Protein AF-A0A948G2D6-F1 (afdb_monomer)

Mean predicted aligned error: 8.87 Å

Sequence (88 aa):
GPSDLRSGTGVVADYFLNPIPYIAEQPDSTYIMAADAVQGFAPKAESYETLRAKSDDPYLFFRNMYLQGLLRDQQYQTDESPTKSAEQ

pLDDT: mean 83.19, std 16.76, range [39.16, 97.12]

Structure (mmCIF, N/CA/C/O backbone):
data_AF-A0A948G2D6-F1
#
_entry.id   AF-A0A948G2D6-F1
#
loop_
_atom_site.group_PDB
_atom_site.id
_atom_site.type_symbol
_atom_site.label_atom_id
_atom_site.label_alt_id
_atom_site.label_comp_id
_atom_site.label_asym_id
_atom_site.label_entity_id
_atom_site.label_seq_id
_atom_site.pdbx_PDB_ins_code
_atom_site.Cartn_x
_atom_site.Cartn_y
_atom_site.Cartn_z
_atom_site.occupancy
_atom_site.B_iso_or_equiv
_atom_site.auth_seq_id
_atom_site.auth_comp_id
_atom_site.auth_asym_id
_atom_site.auth_atom_id
_atom_site.pdbx_PDB_model_num
ATOM 1 N N . GLY A 1 1 ? -8.095 -1.742 -1.720 1.00 52.50 1 GLY A N 1
ATOM 2 C CA . GLY A 1 1 ? -7.810 -0.922 -0.527 1.00 52.50 1 GLY A CA 1
ATOM 3 C C . GLY A 1 1 ? -8.809 0.214 -0.450 1.00 52.50 1 GLY A C 1
ATOM 4 O O . GLY A 1 1 ? -9.657 0.296 -1.332 1.00 52.50 1 GLY A O 1
ATOM 5 N N . PRO A 1 2 ? -8.753 1.056 0.585 1.00 51.75 2 PRO A N 1
ATOM 6 C CA . PRO A 1 2 ? -9.594 2.240 0.676 1.00 51.75 2 PRO A CA 1
ATOM 7 C C . PRO A 1 2 ? -9.200 3.232 -0.426 1.00 51.75 2 PRO A C 1
ATOM 9 O O . PRO A 1 2 ? -8.182 3.914 -0.350 1.00 51.75 2 PRO A O 1
ATOM 12 N N . SER A 1 3 ? -9.982 3.243 -1.496 1.00 48.97 3 SER A N 1
ATOM 13 C CA . SER A 1 3 ? -9.833 4.163 -2.617 1.00 48.97 3 SER A CA 1
ATOM 14 C C . SER A 1 3 ? -10.732 5.368 -2.370 1.00 48.97 3 SER A C 1
ATOM 16 O O . SER A 1 3 ? -11.802 5.467 -2.959 1.00 48.97 3 SER A O 1
ATOM 18 N N . ASP A 1 4 ? -10.337 6.258 -1.462 1.00 58.50 4 ASP A N 1
ATOM 19 C CA . ASP A 1 4 ? -10.904 7.608 -1.475 1.00 58.50 4 ASP A CA 1
ATOM 20 C C . ASP A 1 4 ? -10.262 8.394 -2.628 1.00 58.50 4 ASP A C 1
ATOM 22 O O . ASP A 1 4 ? -9.102 8.139 -2.969 1.00 58.50 4 ASP A O 1
ATOM 26 N N . LEU A 1 5 ? -10.987 9.333 -3.241 1.00 51.88 5 LEU A N 1
ATOM 27 C CA . LEU A 1 5 ? -10.539 10.076 -4.425 1.00 51.88 5 LEU A CA 1
ATOM 28 C C . LEU A 1 5 ? -9.147 10.680 -4.218 1.00 51.88 5 LEU A C 1
ATOM 30 O O . LEU A 1 5 ? -8.309 10.579 -5.103 1.00 51.88 5 LEU A O 1
ATOM 34 N N . ARG A 1 6 ? -8.867 11.220 -3.027 1.00 58.62 6 ARG A N 1
ATOM 35 C CA . ARG A 1 6 ? -7.574 11.835 -2.691 1.00 58.62 6 ARG A CA 1
ATOM 36 C C . ARG A 1 6 ? -6.427 10.823 -2.593 1.00 58.62 6 ARG A C 1
ATOM 38 O O . ARG A 1 6 ? -5.337 11.075 -3.103 1.00 58.62 6 ARG A O 1
ATOM 45 N N . SER A 1 7 ? -6.654 9.681 -1.943 1.00 58.50 7 SER A N 1
ATOM 46 C CA . SER A 1 7 ? -5.644 8.618 -1.845 1.00 58.50 7 SER A CA 1
ATOM 47 C C . SER A 1 7 ? -5.446 7.916 -3.193 1.00 58.50 7 SER A C 1
ATOM 49 O O . SER A 1 7 ? -4.321 7.586 -3.554 1.00 58.50 7 SER A O 1
ATOM 51 N N . GLY A 1 8 ? -6.518 7.745 -3.971 1.00 57.81 8 GLY A N 1
ATOM 52 C CA . GLY A 1 8 ? -6.482 7.168 -5.313 1.00 57.81 8 GLY A CA 1
ATOM 53 C C . GLY A 1 8 ? -5.761 8.057 -6.327 1.00 57.81 8 GLY A C 1
ATOM 54 O O . GLY A 1 8 ? -4.976 7.548 -7.123 1.00 57.81 8 GLY A O 1
ATOM 55 N N . THR A 1 9 ? -5.947 9.381 -6.264 1.00 60.81 9 THR A N 1
ATOM 56 C CA . THR A 1 9 ? -5.218 10.322 -7.133 1.00 60.81 9 THR A CA 1
ATOM 57 C C . THR A 1 9 ? -3.717 10.337 -6.858 1.00 60.81 9 THR A C 1
ATOM 59 O O . THR A 1 9 ? -2.947 10.512 -7.797 1.00 60.81 9 THR A O 1
ATOM 62 N N . GLY A 1 10 ? -3.294 10.110 -5.607 1.00 67.06 10 GLY A N 1
ATOM 63 C CA . GLY A 1 10 ? -1.874 10.009 -5.251 1.00 67.06 10 GLY A CA 1
ATOM 64 C C . GLY A 1 10 ? -1.190 8.833 -5.948 1.00 67.06 10 GLY A C 1
ATOM 65 O O . GLY A 1 10 ? -0.184 9.023 -6.615 1.00 67.06 10 GLY A O 1
ATOM 66 N N . VAL A 1 11 ? -1.810 7.649 -5.913 1.00 76.00 11 VAL A N 1
ATOM 67 C CA . VAL A 1 11 ? -1.277 6.441 -6.573 1.00 76.00 11 VAL A CA 1
ATOM 68 C C . VAL A 1 11 ? -1.157 6.618 -8.091 1.00 76.00 11 VAL A C 1
ATOM 70 O O . VAL A 1 11 ? -0.203 6.142 -8.700 1.00 76.00 11 VAL A O 1
ATOM 73 N N . VAL A 1 12 ? -2.111 7.315 -8.716 1.00 80.88 12 VAL A N 1
ATOM 74 C CA . VAL A 1 12 ? -2.044 7.613 -10.155 1.00 80.88 12 VAL A CA 1
ATOM 75 C C . VAL A 1 12 ? -0.904 8.587 -10.460 1.00 80.88 12 VAL A C 1
ATOM 77 O O . VAL A 1 12 ? -0.153 8.356 -11.404 1.00 80.88 12 VAL A O 1
ATOM 80 N N . ALA A 1 13 ? -0.744 9.650 -9.667 1.00 84.31 13 ALA A N 1
ATOM 81 C CA . ALA A 1 13 ? 0.368 10.587 -9.827 1.00 84.31 13 ALA A CA 1
ATOM 82 C C . ALA A 1 13 ? 1.727 9.890 -9.647 1.00 84.31 13 ALA A C 1
ATOM 84 O O . ALA A 1 13 ? 2.605 10.051 -10.495 1.00 84.31 13 ALA A O 1
ATOM 85 N N . ASP A 1 14 ? 1.866 9.056 -8.616 1.00 83.75 14 ASP A N 1
ATOM 86 C CA . ASP A 1 14 ? 3.078 8.274 -8.354 1.00 83.75 14 ASP A CA 1
ATOM 87 C C . ASP A 1 14 ? 3.412 7.335 -9.518 1.00 83.75 14 ASP A C 1
ATOM 89 O O . ASP A 1 14 ? 4.579 7.180 -9.870 1.00 83.75 14 ASP A O 1
ATOM 93 N N . TYR A 1 15 ? 2.403 6.747 -10.169 1.00 85.38 15 TYR A N 1
ATOM 94 C CA . TYR A 1 15 ? 2.612 5.914 -11.353 1.00 85.38 15 TYR A CA 1
ATOM 95 C C . TYR A 1 15 ? 3.214 6.705 -12.525 1.00 85.38 15 TYR A C 1
ATOM 97 O O . TYR A 1 15 ? 4.178 6.250 -13.136 1.00 85.38 15 TYR A O 1
ATOM 105 N N . PHE A 1 16 ? 2.686 7.897 -12.831 1.00 88.56 16 PHE A N 1
ATOM 106 C CA . PHE A 1 16 ? 3.204 8.730 -13.928 1.00 88.56 16 PHE A CA 1
ATOM 107 C C . PHE A 1 16 ? 4.586 9.326 -13.638 1.00 88.56 16 PHE A C 1
ATOM 109 O O . PHE A 1 16 ? 5.371 9.532 -14.568 1.00 88.56 16 PHE A O 1
ATOM 116 N N . LEU A 1 17 ? 4.874 9.602 -12.364 1.00 92.56 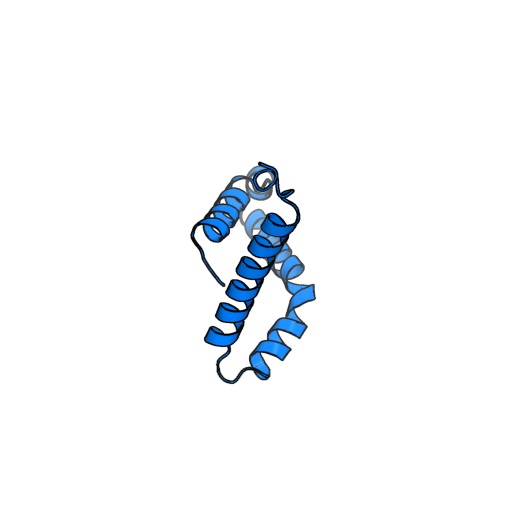17 LEU A N 1
ATOM 117 C CA . LEU A 1 17 ? 6.152 10.145 -11.902 1.00 92.56 17 LEU A CA 1
ATOM 118 C C . LEU A 1 17 ? 7.202 9.063 -11.615 1.00 92.56 17 LEU A C 1
ATOM 120 O O . LEU A 1 17 ? 8.347 9.394 -11.307 1.00 92.56 17 LEU A O 1
ATOM 124 N N . ASN A 1 18 ? 6.845 7.781 -11.721 1.00 91.88 18 ASN A N 1
ATOM 125 C CA . ASN A 1 18 ? 7.779 6.686 -11.521 1.00 91.88 18 ASN A CA 1
ATOM 126 C C . ASN A 1 18 ? 8.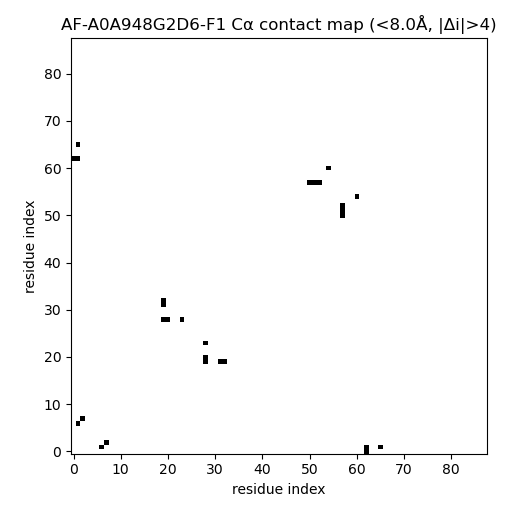869 6.725 -12.613 1.00 91.88 18 ASN A C 1
ATOM 128 O O . ASN A 1 18 ? 8.531 6.708 -13.795 1.00 91.88 18 ASN A O 1
ATOM 132 N N . PRO A 1 19 ? 10.169 6.763 -12.268 1.00 93.69 19 PRO A N 1
ATOM 133 C CA . PRO A 1 19 ? 11.240 6.846 -13.259 1.00 93.69 19 PRO A CA 1
ATOM 134 C C . PRO A 1 19 ? 11.484 5.527 -14.010 1.00 93.69 19 PRO A C 1
ATOM 136 O O . PRO A 1 19 ? 12.049 5.552 -15.102 1.00 93.69 19 PRO A O 1
ATOM 139 N N . ILE A 1 20 ? 11.070 4.380 -13.457 1.00 94.06 20 ILE A N 1
ATOM 140 C CA . ILE A 1 20 ? 11.395 3.041 -13.975 1.00 94.06 20 ILE A CA 1
ATOM 141 C C . ILE A 1 20 ? 10.956 2.833 -15.439 1.00 94.06 20 ILE A C 1
ATOM 143 O O . ILE A 1 20 ? 11.775 2.350 -16.224 1.00 94.06 20 ILE A O 1
ATOM 147 N N . PRO A 1 21 ? 9.743 3.233 -15.875 1.00 93.69 21 PRO A N 1
ATOM 148 C CA . PRO A 1 21 ? 9.325 3.108 -17.275 1.00 93.69 21 PRO A CA 1
ATOM 149 C C . PRO A 1 21 ? 10.115 3.977 -18.267 1.00 93.69 21 PRO A C 1
ATOM 151 O O . PRO A 1 21 ? 10.014 3.752 -19.468 1.00 93.69 21 PRO A O 1
ATOM 154 N N . TYR A 1 22 ? 10.873 4.973 -17.794 1.00 93.88 22 TYR A N 1
ATOM 155 C CA . TYR A 1 22 ? 11.679 5.859 -18.644 1.00 93.88 22 TYR A CA 1
ATOM 156 C C . TYR A 1 22 ? 13.149 5.423 -18.748 1.00 93.88 22 TYR A C 1
ATOM 158 O O . TYR A 1 22 ? 13.871 5.937 -19.600 1.00 93.88 22 TYR A O 1
ATOM 166 N N . ILE A 1 23 ? 13.603 4.512 -17.877 1.00 96.12 23 ILE A N 1
ATOM 167 C CA . ILE A 1 23 ? 15.006 4.058 -17.806 1.00 96.12 23 ILE A CA 1
ATOM 168 C C . ILE A 1 23 ? 15.189 2.567 -18.115 1.00 96.12 23 ILE A C 1
ATOM 170 O O . ILE A 1 23 ? 16.311 2.143 -18.379 1.00 96.12 23 ILE A O 1
ATOM 174 N N . ALA A 1 24 ? 14.116 1.776 -18.066 1.00 95.88 24 ALA A N 1
ATOM 175 C CA . ALA A 1 24 ? 14.106 0.359 -18.414 1.00 95.88 24 ALA A CA 1
ATOM 176 C C . ALA A 1 24 ? 13.078 0.099 -19.523 1.00 95.88 24 ALA A C 1
ATOM 178 O O . ALA A 1 24 ? 12.074 0.805 -19.617 1.00 95.88 24 ALA A O 1
ATOM 179 N N . GLU A 1 25 ? 13.326 -0.918 -20.347 1.00 95.25 25 GLU A N 1
ATOM 180 C CA . GLU A 1 25 ? 12.403 -1.358 -21.397 1.00 95.25 25 GLU A CA 1
ATOM 181 C C . GLU A 1 25 ? 11.453 -2.447 -20.877 1.00 95.25 25 GLU A C 1
ATOM 183 O O . GLU A 1 25 ? 11.693 -3.077 -19.846 1.00 95.25 25 GLU A O 1
ATOM 188 N N . GLN A 1 26 ? 10.352 -2.700 -21.588 1.00 94.31 26 GLN A N 1
ATOM 189 C CA . GLN A 1 26 ? 9.500 -3.847 -21.273 1.00 94.31 26 GLN A CA 1
ATOM 190 C C . GLN A 1 26 ? 10.152 -5.154 -21.756 1.00 94.31 26 GLN A C 1
ATOM 192 O O . GLN A 1 26 ? 10.684 -5.180 -22.866 1.00 94.31 26 GLN A O 1
ATOM 197 N N . PRO A 1 27 ? 10.069 -6.256 -20.982 1.00 95.31 27 PRO A N 1
ATOM 198 C CA . PRO A 1 27 ? 9.262 -6.447 -19.765 1.00 95.31 27 PRO A CA 1
ATOM 199 C C . PRO 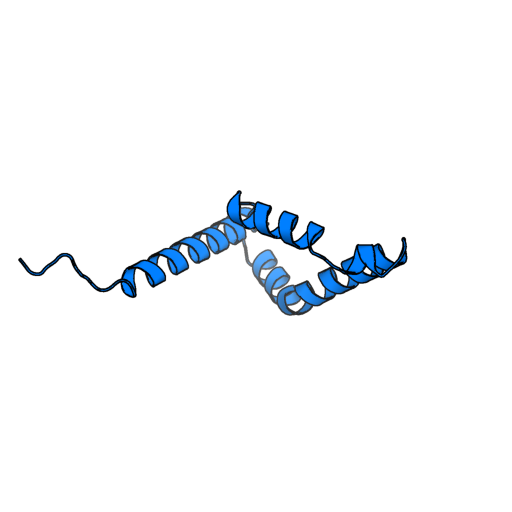A 1 27 ? 9.953 -6.058 -18.443 1.00 95.31 27 PRO A C 1
ATOM 201 O O . PRO A 1 27 ? 9.327 -6.153 -17.385 1.00 95.31 27 PRO A O 1
ATOM 204 N N . ASP A 1 28 ? 11.208 -5.611 -18.472 1.00 96.50 28 ASP A N 1
ATOM 205 C CA . ASP A 1 28 ? 12.017 -5.362 -17.272 1.00 96.50 28 ASP A CA 1
ATOM 206 C C . ASP A 1 28 ? 11.390 -4.316 -16.347 1.00 96.50 28 ASP A C 1
ATOM 208 O O . ASP A 1 28 ? 11.311 -4.544 -15.138 1.00 96.50 28 ASP A O 1
ATOM 212 N N . SER A 1 29 ? 10.846 -3.219 -16.889 1.00 94.88 29 SER A N 1
ATOM 213 C CA . SER A 1 29 ? 10.128 -2.218 -16.080 1.00 94.88 29 SER A CA 1
ATOM 214 C C . SER A 1 29 ? 8.996 -2.847 -15.266 1.00 94.88 29 SER A C 1
ATOM 216 O O . SER A 1 29 ? 8.805 -2.513 -14.099 1.00 94.88 29 SER A O 1
ATOM 218 N N . THR A 1 3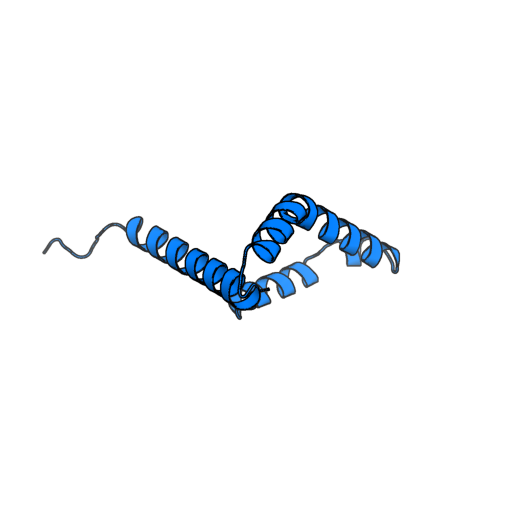0 ? 8.256 -3.787 -15.861 1.00 94.75 30 THR A N 1
ATOM 219 C CA . THR A 1 30 ? 7.148 -4.478 -15.192 1.00 94.75 30 THR A CA 1
ATOM 220 C C . THR A 1 30 ? 7.657 -5.371 -14.070 1.00 94.75 30 THR A C 1
ATOM 222 O O . THR A 1 30 ? 7.082 -5.359 -12.982 1.00 94.75 30 THR A O 1
ATOM 225 N N . TYR A 1 31 ? 8.742 -6.114 -14.297 1.00 97.00 31 TYR A N 1
ATOM 226 C CA . TYR A 1 31 ? 9.335 -6.952 -13.256 1.00 97.00 31 TYR A CA 1
ATOM 227 C C . TYR A 1 31 ? 9.890 -6.130 -12.096 1.00 97.00 31 TYR A C 1
ATOM 229 O O . TYR A 1 31 ? 9.647 -6.480 -10.942 1.00 97.00 31 TYR A O 1
ATOM 237 N N . ILE A 1 32 ? 10.566 -5.016 -12.385 1.00 95.69 32 ILE A N 1
ATOM 238 C CA . ILE A 1 32 ? 11.099 -4.109 -11.362 1.00 95.69 32 ILE A CA 1
ATOM 239 C C . ILE A 1 32 ? 9.958 -3.536 -10.518 1.00 95.69 32 ILE A C 1
ATOM 241 O O . ILE A 1 32 ? 9.997 -3.625 -9.293 1.00 95.69 32 ILE A O 1
ATOM 245 N N . MET A 1 33 ? 8.912 -3.003 -11.155 1.00 93.44 33 MET A N 1
ATOM 246 C CA . MET A 1 33 ? 7.763 -2.440 -10.439 1.00 93.44 33 MET A CA 1
ATOM 247 C C . MET A 1 33 ? 7.001 -3.497 -9.628 1.00 93.44 33 MET A C 1
ATOM 249 O O . MET A 1 33 ? 6.536 -3.213 -8.526 1.00 93.44 33 MET A O 1
ATOM 253 N N . ALA A 1 34 ? 6.880 -4.726 -10.138 1.00 94.25 34 ALA A N 1
ATOM 254 C CA . ALA A 1 34 ? 6.255 -5.820 -9.402 1.00 94.25 34 ALA A CA 1
ATOM 255 C C . ALA A 1 34 ? 7.083 -6.229 -8.174 1.00 94.25 34 ALA A C 1
ATOM 257 O O . ALA A 1 34 ? 6.523 -6.419 -7.094 1.00 94.25 34 ALA A O 1
ATOM 258 N N . ALA A 1 35 ? 8.406 -6.335 -8.323 1.00 96.31 35 ALA A N 1
ATOM 259 C CA . ALA A 1 35 ? 9.309 -6.638 -7.218 1.00 96.31 35 ALA A CA 1
ATOM 260 C C . ALA A 1 35 ? 9.257 -5.549 -6.136 1.00 96.31 35 ALA A C 1
ATOM 262 O O . ALA A 1 35 ? 9.143 -5.876 -4.956 1.00 96.31 35 ALA A O 1
ATOM 263 N N . ASP A 1 36 ? 9.252 -4.275 -6.535 1.00 93.31 36 ASP A N 1
ATOM 264 C CA . ASP A 1 36 ? 9.114 -3.136 -5.623 1.00 93.31 36 ASP A CA 1
ATOM 265 C C . ASP A 1 36 ? 7.780 -3.173 -4.860 1.00 93.31 36 ASP A C 1
ATOM 267 O O . ASP A 1 36 ? 7.755 -3.061 -3.634 1.00 93.31 36 ASP A O 1
ATOM 271 N N . ALA A 1 37 ? 6.667 -3.454 -5.546 1.00 91.31 37 ALA A N 1
ATOM 272 C CA . ALA A 1 37 ? 5.361 -3.597 -4.902 1.00 91.31 37 ALA A CA 1
ATOM 273 C C . ALA A 1 37 ? 5.335 -4.741 -3.870 1.00 91.31 37 ALA A C 1
ATOM 275 O O . ALA A 1 37 ? 4.800 -4.578 -2.768 1.00 91.31 37 ALA A O 1
ATOM 276 N N . VAL A 1 38 ? 5.932 -5.893 -4.198 1.00 95.19 38 VAL A N 1
ATOM 277 C CA . VAL A 1 38 ? 6.061 -7.027 -3.268 1.00 95.19 38 VAL A CA 1
ATOM 278 C C . VAL A 1 38 ? 6.926 -6.640 -2.070 1.00 95.19 38 VAL A C 1
ATOM 280 O O . VAL A 1 38 ? 6.530 -6.881 -0.929 1.00 95.19 38 VAL A O 1
ATOM 283 N N . GLN A 1 39 ? 8.071 -6.002 -2.305 1.00 95.94 39 GLN A N 1
ATOM 284 C CA . GLN A 1 39 ? 8.988 -5.576 -1.253 1.00 95.94 39 GLN A CA 1
ATOM 285 C C . GLN A 1 39 ? 8.362 -4.518 -0.334 1.00 95.94 39 GLN A C 1
ATOM 287 O O . GLN A 1 39 ? 8.498 -4.615 0.885 1.00 95.94 39 GLN A O 1
ATOM 292 N N . GLY A 1 40 ? 7.626 -3.549 -0.880 1.00 93.06 40 GLY A N 1
ATOM 293 C CA . GLY A 1 40 ? 6.916 -2.530 -0.106 1.00 93.06 40 GLY A CA 1
ATOM 294 C C . GLY A 1 40 ? 5.773 -3.099 0.743 1.00 93.06 40 GLY A C 1
ATOM 295 O O . GLY A 1 40 ? 5.474 -2.577 1.822 1.00 93.06 40 GLY A O 1
ATOM 296 N N . PHE A 1 41 ? 5.146 -4.191 0.294 1.00 91.62 41 PHE A N 1
ATOM 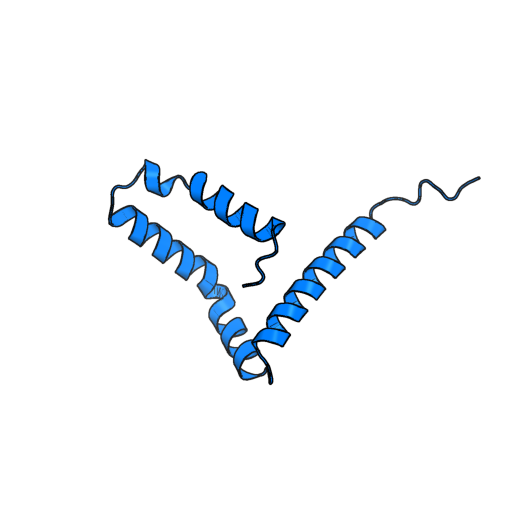297 C CA . PHE A 1 41 ? 4.113 -4.890 1.058 1.00 91.62 41 PHE A CA 1
ATOM 298 C C . PHE A 1 41 ? 4.679 -5.876 2.090 1.00 91.62 41 PHE A C 1
ATOM 300 O O . PHE A 1 41 ? 4.060 -6.065 3.139 1.00 91.62 41 PHE A O 1
ATOM 307 N N . ALA A 1 42 ? 5.846 -6.475 1.838 1.00 95.31 42 ALA A N 1
ATOM 308 C CA . ALA A 1 42 ? 6.407 -7.559 2.648 1.00 95.31 42 ALA A CA 1
ATOM 309 C C . ALA A 1 42 ? 6.429 -7.290 4.172 1.00 95.31 42 ALA A C 1
ATOM 311 O O . ALA A 1 42 ? 5.967 -8.159 4.912 1.00 95.31 42 ALA A O 1
ATOM 312 N N . PRO A 1 43 ? 6.829 -6.102 4.680 1.00 96.44 43 PRO A N 1
ATOM 313 C CA . PRO A 1 43 ? 6.824 -5.823 6.122 1.00 96.44 43 PRO A CA 1
ATOM 314 C C . PRO A 1 43 ? 5.432 -5.859 6.770 1.00 96.44 43 PRO A C 1
ATOM 316 O O . PRO A 1 43 ? 5.309 -5.982 7.985 1.00 96.44 43 PRO A O 1
ATOM 319 N N . LYS A 1 4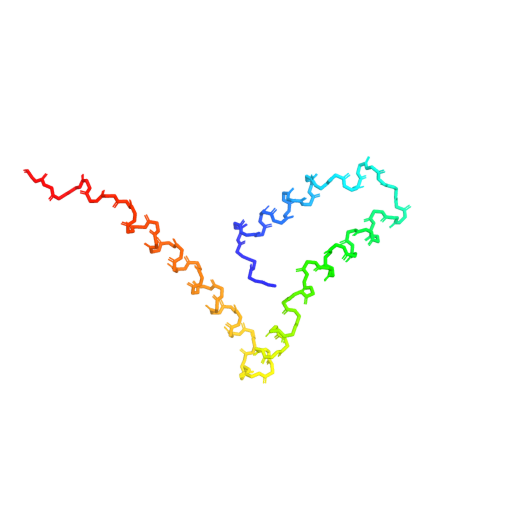4 ? 4.372 -5.708 5.970 1.00 92.31 44 LYS A N 1
ATOM 320 C CA . LYS A 1 44 ? 2.973 -5.680 6.416 1.00 92.31 44 LYS A CA 1
ATOM 321 C C . LYS A 1 44 ? 2.242 -6.989 6.122 1.00 92.31 44 LYS A C 1
ATOM 323 O O . LYS A 1 44 ? 1.082 -7.122 6.497 1.00 92.31 44 LYS A O 1
ATOM 328 N N . ALA A 1 45 ? 2.884 -7.942 5.447 1.00 94.00 45 ALA A N 1
ATOM 329 C CA . ALA A 1 45 ? 2.225 -9.156 4.980 1.00 94.00 45 ALA A CA 1
ATOM 330 C C . ALA A 1 45 ? 1.711 -10.021 6.143 1.00 94.00 45 ALA A C 1
ATOM 332 O O . ALA A 1 45 ? 0.553 -10.436 6.137 1.00 94.00 45 ALA A O 1
ATOM 333 N N . GLU A 1 46 ? 2.539 -10.231 7.168 1.00 96.31 46 GLU A N 1
ATOM 334 C CA . GLU A 1 46 ? 2.177 -11.030 8.347 1.00 96.31 46 GLU A CA 1
ATOM 335 C C . GLU A 1 46 ? 1.051 -10.381 9.164 1.00 96.31 46 GLU A C 1
ATOM 337 O O . GLU A 1 46 ? 0.083 -11.041 9.547 1.00 96.31 46 GLU A O 1
ATOM 342 N N . SER A 1 47 ? 1.135 -9.068 9.395 1.00 94.38 47 SER A N 1
ATOM 343 C CA . SER A 1 47 ? 0.103 -8.340 10.136 1.00 94.38 47 SER A CA 1
ATOM 344 C C . SER A 1 47 ? -1.208 -8.268 9.358 1.00 94.38 47 SER A C 1
ATOM 346 O O . SER A 1 47 ? -2.273 -8.419 9.953 1.00 94.38 47 SER A O 1
ATOM 348 N N . TYR A 1 48 ? -1.150 -8.110 8.033 1.00 93.31 48 TYR A N 1
ATOM 349 C CA . TYR A 1 48 ? -2.322 -8.190 7.167 1.00 93.31 48 TYR A CA 1
ATOM 350 C C . TYR A 1 48 ? -3.019 -9.549 7.283 1.00 93.31 48 TYR A C 1
ATOM 352 O O . TYR A 1 48 ? -4.236 -9.580 7.474 1.00 93.31 48 TYR A O 1
ATOM 360 N N . GLU A 1 49 ? -2.268 -10.652 7.196 1.00 95.88 49 GLU A N 1
ATOM 361 C CA . GLU A 1 49 ? -2.818 -12.004 7.351 1.00 95.88 49 GLU A CA 1
ATOM 362 C C . GLU A 1 49 ? -3.471 -12.150 8.725 1.00 95.88 49 GLU A C 1
ATOM 364 O O . GLU A 1 49 ? -4.658 -12.465 8.807 1.00 95.88 49 GLU A O 1
ATOM 369 N N . THR A 1 50 ? -2.738 -11.796 9.783 1.00 97.06 50 THR A N 1
ATOM 370 C CA . THR A 1 50 ? -3.198 -11.946 11.166 1.00 97.06 50 THR A CA 1
ATOM 371 C C . THR A 1 50 ? -4.497 -11.180 11.406 1.00 97.06 50 THR A C 1
ATOM 373 O O . THR A 1 50 ? -5.433 -11.696 12.018 1.00 97.06 50 THR A O 1
ATOM 376 N N . LEU A 1 51 ? -4.569 -9.932 10.935 1.00 94.69 51 LEU A N 1
ATOM 377 C CA . LEU A 1 51 ? -5.759 -9.092 11.061 1.00 94.69 51 LEU A CA 1
ATOM 378 C C . LEU A 1 51 ? -6.919 -9.647 10.236 1.00 94.69 51 LEU A C 1
ATOM 380 O O . LEU A 1 51 ? -8.046 -9.689 10.724 1.00 94.69 51 LEU A O 1
ATOM 384 N N . ARG A 1 52 ? -6.651 -10.118 9.015 1.00 94.19 52 ARG A N 1
ATOM 385 C CA . ARG A 1 52 ? -7.656 -10.742 8.151 1.00 94.19 52 ARG A CA 1
ATOM 386 C C . ARG A 1 52 ? -8.229 -12.011 8.782 1.00 94.19 52 ARG A C 1
ATOM 388 O O . ARG A 1 52 ? -9.438 -12.190 8.733 1.00 94.19 52 ARG A O 1
ATOM 395 N N . ALA A 1 53 ? -7.394 -12.862 9.373 1.00 97.12 53 ALA A N 1
ATOM 396 C CA . ALA A 1 53 ? -7.814 -14.112 10.003 1.00 97.12 53 ALA A CA 1
ATOM 397 C C . ALA A 1 53 ? -8.608 -13.894 11.303 1.00 97.12 53 ALA A C 1
ATOM 399 O O . ALA A 1 53 ? -9.482 -14.691 11.629 1.00 97.12 53 ALA A O 1
ATOM 400 N N . LYS A 1 54 ? -8.320 -12.814 12.040 1.00 96.94 54 LYS A N 1
ATOM 401 C CA 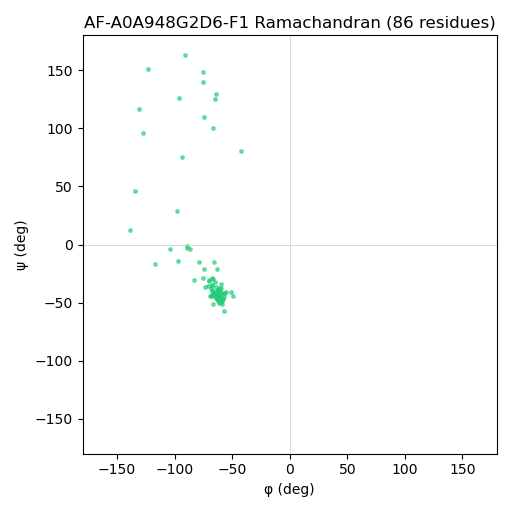. LYS A 1 54 ? -9.005 -12.457 13.298 1.00 96.94 54 LYS A CA 1
ATOM 402 C C . LYS A 1 54 ? -10.247 -11.581 13.113 1.00 96.94 54 LYS A C 1
ATOM 404 O O . LYS A 1 54 ? -10.883 -11.234 14.103 1.00 96.94 54 LYS A O 1
ATOM 409 N N . SER A 1 55 ? -10.560 -11.178 11.884 1.00 95.31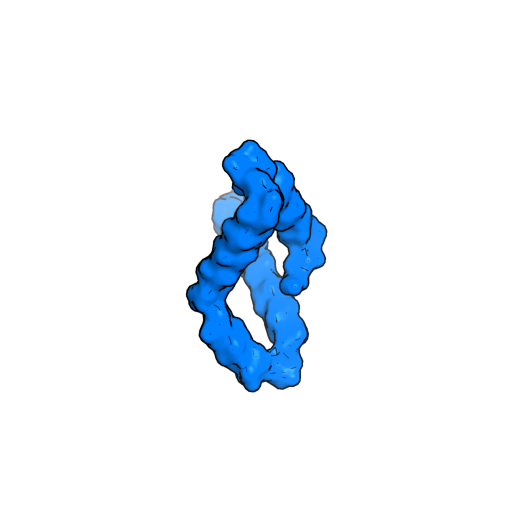 55 SER A N 1
ATOM 410 C CA . SER A 1 55 ? -11.710 -10.322 11.591 1.00 95.31 55 SER A CA 1
ATOM 411 C C . SER A 1 55 ? -12.904 -11.160 11.155 1.00 95.31 55 SER A C 1
ATOM 413 O O . SER A 1 55 ? -12.803 -11.890 10.173 1.00 95.31 55 SER A O 1
ATOM 415 N N . ASP A 1 56 ? -14.048 -10.982 11.817 1.00 96.25 56 ASP A N 1
ATOM 416 C CA . ASP A 1 56 ? -15.310 -11.616 11.405 1.00 96.25 56 ASP A CA 1
ATOM 417 C C . ASP A 1 56 ? -15.752 -11.139 10.009 1.00 96.25 56 ASP A C 1
ATOM 419 O O . ASP A 1 56 ? -16.186 -11.928 9.173 1.00 96.25 56 ASP A O 1
ATOM 423 N N . ASP A 1 57 ? -15.578 -9.840 9.736 1.00 95.88 57 ASP A N 1
ATOM 424 C CA . ASP A 1 57 ? -15.729 -9.234 8.411 1.00 95.88 57 ASP A CA 1
ATOM 425 C C . ASP A 1 57 ? -14.459 -8.435 8.064 1.00 95.88 57 ASP A C 1
ATOM 427 O O . ASP A 1 57 ? -14.316 -7.270 8.462 1.00 95.88 57 ASP A O 1
ATOM 431 N N . PRO A 1 58 ? -13.511 -9.038 7.321 1.00 91.81 58 PRO A N 1
ATOM 432 C CA . PRO A 1 58 ? -12.265 -8.377 6.955 1.00 91.81 58 PRO A CA 1
ATOM 433 C C . PRO A 1 58 ? -12.477 -7.098 6.141 1.00 91.81 58 PRO A C 1
ATOM 435 O O . PRO A 1 58 ? -11.715 -6.142 6.289 1.00 91.81 58 PRO A O 1
ATOM 438 N N . TYR A 1 59 ? -13.502 -7.046 5.283 1.00 88.69 59 TYR A N 1
ATOM 439 C CA . TYR A 1 59 ? -13.752 -5.863 4.463 1.00 88.69 59 TYR A CA 1
ATOM 440 C C . TYR A 1 59 ? -14.165 -4.678 5.337 1.00 88.69 59 TYR A C 1
ATOM 442 O O . TYR A 1 59 ? -13.555 -3.605 5.249 1.00 88.69 59 TYR A O 1
ATOM 450 N N . LEU A 1 60 ? -15.160 -4.872 6.208 1.00 93.88 60 LEU A N 1
ATOM 451 C CA . LEU A 1 60 ? -15.605 -3.828 7.130 1.00 93.88 60 LEU A CA 1
ATOM 452 C C . LEU A 1 60 ? -14.498 -3.433 8.107 1.00 93.88 60 LEU A C 1
ATOM 454 O O . LEU A 1 60 ? -14.318 -2.240 8.357 1.00 93.88 60 LEU A O 1
ATOM 458 N N . PHE A 1 61 ? -13.720 -4.397 8.604 1.00 94.31 61 PHE A N 1
ATOM 459 C CA . PHE A 1 61 ? -12.590 -4.135 9.491 1.00 94.31 61 PHE A CA 1
ATOM 460 C C . PHE A 1 61 ? -11.571 -3.178 8.856 1.00 94.31 61 PHE A C 1
ATOM 462 O O . PHE A 1 61 ? -11.317 -2.098 9.395 1.00 94.31 61 PHE A O 1
ATOM 469 N N . PHE A 1 62 ? -11.028 -3.517 7.681 1.00 92.12 62 PHE A N 1
ATOM 470 C CA . PHE A 1 62 ? -10.005 -2.689 7.033 1.00 92.12 62 PHE A CA 1
ATOM 471 C C . PHE A 1 62 ? -10.556 -1.338 6.563 1.00 92.12 62 PHE A C 1
ATOM 473 O O . PHE A 1 62 ? -9.852 -0.328 6.647 1.00 92.12 62 PHE A O 1
ATOM 480 N N . ARG A 1 63 ? -11.817 -1.290 6.110 1.00 91.00 63 ARG A N 1
ATOM 481 C CA . ARG A 1 63 ? -12.500 -0.028 5.790 1.00 91.00 63 ARG A CA 1
ATOM 482 C C . ARG A 1 63 ? -12.577 0.879 7.019 1.00 91.00 63 ARG A C 1
ATOM 484 O O . ARG A 1 63 ? -12.232 2.054 6.928 1.00 91.00 63 ARG A O 1
ATOM 491 N N . ASN A 1 64 ? -13.018 0.352 8.158 1.00 93.56 64 ASN A N 1
ATOM 492 C CA . ASN A 1 64 ? -13.164 1.134 9.383 1.00 93.56 64 ASN A CA 1
ATOM 493 C C . ASN A 1 64 ? -11.806 1.572 9.935 1.00 93.56 64 ASN A C 1
ATOM 495 O O . ASN A 1 64 ? -11.664 2.723 10.335 1.00 93.56 64 ASN A O 1
ATOM 499 N N . MET A 1 65 ? -10.800 0.697 9.891 1.00 91.50 65 MET A N 1
ATOM 500 C CA . MET A 1 65 ? -9.424 1.025 10.271 1.00 91.50 65 MET A CA 1
ATOM 501 C C . MET A 1 65 ? -8.876 2.204 9.452 1.00 91.50 65 MET A C 1
ATOM 503 O O . MET A 1 65 ? -8.260 3.110 10.007 1.00 91.50 65 MET A O 1
ATOM 507 N N . TYR A 1 66 ? -9.142 2.236 8.142 1.00 88.88 66 TYR A N 1
ATOM 508 C CA . TYR A 1 66 ? -8.777 3.374 7.297 1.00 88.88 66 TYR A CA 1
ATOM 509 C C . TYR A 1 66 ? -9.483 4.667 7.713 1.00 88.88 66 TYR A C 1
ATOM 511 O O . TYR A 1 66 ? -8.829 5.694 7.886 1.00 88.88 66 TYR A O 1
ATOM 519 N N . LEU A 1 67 ? -10.805 4.613 7.909 1.00 90.56 67 LEU A N 1
ATOM 520 C CA . LEU A 1 67 ? -11.588 5.780 8.322 1.00 90.56 67 LEU A CA 1
ATOM 521 C C . LEU A 1 67 ? -11.126 6.322 9.681 1.00 90.56 67 LEU A C 1
ATOM 523 O O . LEU A 1 67 ? -11.023 7.532 9.851 1.00 90.56 67 LEU A O 1
ATOM 527 N N . GLN A 1 68 ? -10.787 5.442 10.626 1.00 92.06 68 GLN A N 1
ATOM 528 C CA . GLN A 1 68 ? -10.216 5.833 11.917 1.00 92.06 68 GLN A CA 1
ATOM 529 C C . GLN A 1 68 ? -8.879 6.564 11.754 1.00 92.06 68 GLN A C 1
ATOM 531 O O . GLN A 1 68 ? -8.659 7.571 12.422 1.00 92.06 68 GLN A O 1
ATOM 536 N N . GLY A 1 69 ? -8.011 6.103 10.847 1.00 89.88 69 GLY A N 1
ATOM 537 C CA . GLY A 1 69 ? -6.756 6.787 10.526 1.00 89.88 69 GLY A CA 1
ATOM 538 C C . GLY A 1 69 ? -6.983 8.204 9.996 1.00 89.88 69 GLY A C 1
ATOM 539 O O . GLY A 1 69 ? -6.385 9.147 10.506 1.00 89.88 69 GLY A O 1
ATOM 540 N N . LEU A 1 70 ? -7.909 8.366 9.044 1.00 87.62 70 LEU A N 1
ATOM 541 C CA . LEU A 1 70 ? -8.259 9.684 8.506 1.00 87.62 70 LEU A CA 1
ATOM 542 C C . LEU A 1 70 ? -8.799 10.634 9.582 1.00 87.62 70 LEU A C 1
ATOM 544 O O . LEU A 1 70 ? -8.385 11.790 9.638 1.00 87.62 70 LEU A O 1
ATOM 548 N N . LEU A 1 71 ? -9.714 10.160 10.433 1.00 90.12 71 LEU A N 1
ATOM 549 C CA . LEU A 1 71 ? -10.307 10.980 11.493 1.00 90.12 71 LEU A CA 1
ATOM 550 C C . LEU A 1 71 ? -9.271 11.393 12.542 1.00 90.12 71 LEU A C 1
ATOM 552 O O . LEU A 1 71 ? -9.248 12.554 12.946 1.00 90.12 71 LEU A O 1
ATOM 556 N N . ARG A 1 72 ? -8.387 10.472 12.942 1.00 90.12 72 ARG A N 1
ATOM 557 C CA . ARG A 1 72 ? -7.278 10.764 13.860 1.00 90.12 72 ARG A CA 1
ATOM 558 C C . ARG A 1 72 ? -6.379 11.867 13.304 1.00 90.12 72 ARG A C 1
ATOM 560 O O . ARG A 1 72 ? -6.043 12.802 14.024 1.00 90.12 72 ARG A O 1
ATOM 567 N N . ASP A 1 73 ? -5.998 11.765 12.034 1.00 87.94 73 ASP A N 1
ATOM 568 C CA . ASP A 1 73 ? -5.085 12.728 11.415 1.00 87.94 73 ASP A CA 1
ATOM 569 C C . ASP A 1 73 ? -5.742 14.115 11.274 1.00 87.94 73 ASP A C 1
ATOM 571 O O . ASP A 1 73 ? -5.078 15.130 11.463 1.00 87.94 73 ASP A O 1
ATOM 575 N N . GLN A 1 74 ? -7.054 14.180 11.016 1.00 85.94 74 GLN A N 1
ATOM 576 C CA . GLN A 1 74 ? -7.811 15.442 11.022 1.00 85.94 74 GLN A CA 1
ATOM 577 C C . GLN A 1 74 ? -7.871 16.088 12.414 1.00 85.94 74 GLN A C 1
ATOM 579 O O . GLN A 1 74 ? -7.707 17.304 12.538 1.00 85.94 74 GLN A O 1
ATOM 584 N N . GLN A 1 75 ? -8.090 15.290 13.463 1.00 86.62 75 GLN A N 1
ATOM 585 C CA . GLN A 1 75 ? -8.117 15.777 14.846 1.00 86.62 75 GLN A CA 1
ATOM 586 C C . GLN A 1 75 ? -6.759 16.350 15.261 1.00 86.62 75 GLN A C 1
ATOM 588 O O . GLN A 1 75 ? -6.704 17.473 15.753 1.00 86.62 75 GLN A O 1
ATOM 593 N N . TYR A 1 76 ? -5.663 15.653 14.948 1.00 82.50 76 TYR A N 1
ATOM 594 C CA . TYR A 1 76 ? -4.308 16.115 15.261 1.00 82.50 76 TYR A CA 1
ATOM 595 C C . TYR A 1 76 ? -3.991 17.497 14.653 1.00 82.50 76 TYR A C 1
ATOM 597 O O . TYR A 1 76 ? -3.437 18.366 15.318 1.00 82.50 76 TYR A O 1
ATOM 605 N N . GLN A 1 77 ? -4.408 17.741 13.406 1.00 75.12 77 GLN A N 1
ATOM 606 C CA . GLN A 1 77 ? -4.235 19.044 12.742 1.00 75.12 77 GLN A CA 1
ATOM 607 C C . GLN A 1 77 ? -5.078 20.165 13.379 1.00 75.12 77 GLN A C 1
ATOM 609 O O . 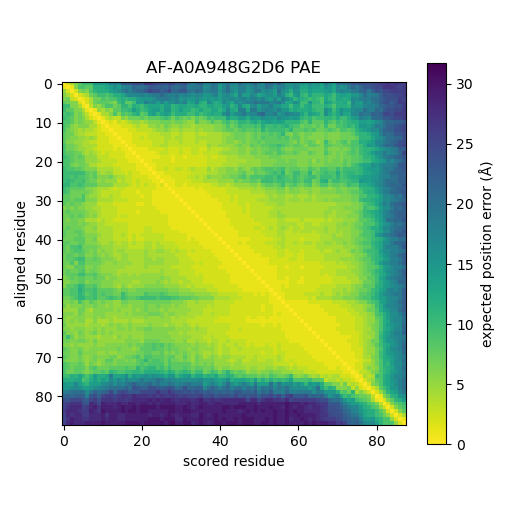GLN A 1 77 ? -4.717 21.344 13.325 1.00 75.12 77 GLN A O 1
ATOM 614 N N . THR A 1 78 ? -6.218 19.807 13.973 1.00 69.38 78 THR A N 1
ATOM 615 C CA . THR A 1 78 ? -7.106 20.762 14.649 1.00 69.38 78 THR A CA 1
ATOM 616 C C . THR A 1 78 ? -6.507 21.210 15.984 1.00 69.38 78 THR A C 1
ATOM 618 O O . THR A 1 78 ? -6.598 22.389 16.314 1.00 69.38 78 THR A O 1
ATOM 621 N N . ASP A 1 79 ? -5.831 20.308 16.698 1.00 64.69 79 ASP A N 1
ATOM 622 C CA . ASP A 1 79 ? -5.214 20.589 18.001 1.00 64.69 79 ASP A CA 1
ATOM 623 C C . ASP A 1 79 ? -3.907 21.408 17.897 1.00 64.69 79 ASP A C 1
ATOM 625 O O . ASP A 1 79 ? -3.596 22.187 18.798 1.00 64.69 79 ASP A O 1
ATOM 629 N N . GLU A 1 80 ? -3.150 21.292 16.796 1.00 59.69 80 GLU A N 1
ATOM 630 C CA . GLU A 1 80 ? -1.955 22.123 16.537 1.00 59.69 80 GLU A CA 1
ATOM 631 C C . GLU A 1 80 ? -2.284 23.540 16.032 1.00 59.69 80 GLU A C 1
ATOM 633 O O . GLU A 1 80 ? -1.428 24.429 16.054 1.00 59.69 80 GLU A O 1
ATOM 638 N N . SER A 1 81 ? -3.521 23.782 15.590 1.00 51.34 81 SER A N 1
ATOM 639 C CA . SER A 1 81 ? -3.978 25.121 15.220 1.00 51.34 81 SER A CA 1
ATOM 640 C C . SER A 1 81 ? -4.209 25.923 16.504 1.00 51.34 81 SER A C 1
ATOM 642 O O . SER A 1 81 ? -5.166 25.637 17.224 1.00 51.34 81 SER A O 1
ATOM 644 N N . PRO A 1 82 ? -3.379 26.934 16.840 1.00 52.38 82 PRO A N 1
ATOM 645 C CA . PRO A 1 82 ? -3.591 27.679 18.063 1.00 52.38 82 PRO A CA 1
ATOM 646 C C . PRO A 1 82 ? -4.931 28.387 17.942 1.00 52.38 82 PRO A C 1
ATOM 648 O O . PRO A 1 82 ? -5.199 29.078 16.957 1.00 52.38 82 PRO A O 1
ATOM 651 N N . THR A 1 83 ? -5.745 28.220 18.970 1.00 53.00 83 THR A N 1
ATOM 652 C CA . THR A 1 83 ? -6.912 29.012 19.331 1.00 53.00 83 THR A CA 1
ATOM 653 C C . THR A 1 83 ? -6.627 30.515 19.160 1.00 53.00 83 THR A C 1
ATOM 655 O O . THR A 1 83 ? -6.314 31.214 20.112 1.00 53.00 83 THR A O 1
ATOM 658 N N . LYS A 1 84 ? -6.710 31.046 17.934 1.00 52.84 84 LYS A N 1
ATOM 659 C CA . LYS A 1 84 ? -6.607 32.483 17.608 1.00 52.84 84 LYS A CA 1
ATOM 660 C C . LYS A 1 84 ? -7.986 33.123 17.439 1.00 52.84 84 LYS A C 1
ATOM 662 O O . LYS A 1 84 ? -8.157 34.063 16.669 1.00 52.84 84 LYS A O 1
ATOM 667 N N . SER A 1 85 ? -9.003 32.602 18.118 1.00 49.97 85 SER A N 1
ATOM 668 C CA . SER A 1 85 ? -10.368 33.138 18.005 1.00 49.97 85 SER A CA 1
ATOM 669 C C . SER A 1 85 ? -11.114 33.227 19.332 1.00 49.97 85 SER A C 1
ATOM 671 O O . SER A 1 85 ? -12.319 33.448 19.326 1.00 49.97 85 SER A O 1
ATOM 673 N N . ALA A 1 86 ? -10.425 33.078 20.464 1.00 51.12 86 ALA A N 1
ATOM 674 C CA . ALA A 1 86 ? -11.055 33.164 21.777 1.00 51.12 86 ALA A CA 1
ATOM 675 C C . ALA A 1 86 ? -10.253 34.023 22.763 1.00 51.12 86 ALA A C 1
ATOM 677 O O . ALA A 1 86 ? -10.081 33.633 23.907 1.00 51.12 86 ALA A O 1
ATOM 678 N N . GLU A 1 87 ? -9.798 35.199 22.334 1.00 42.16 87 GLU A N 1
ATOM 679 C CA . GLU A 1 87 ? -9.664 36.342 23.241 1.00 42.16 87 GLU A CA 1
ATOM 680 C C . GLU A 1 87 ? -10.331 37.541 22.559 1.00 42.16 87 GLU A C 1
ATOM 682 O O . GLU A 1 87 ? -10.000 37.900 21.427 1.00 42.16 87 GLU A O 1
ATOM 687 N N . GLN A 1 88 ? -11.384 38.013 23.225 1.00 39.16 88 GLN A N 1
ATOM 688 C CA . GLN A 1 88 ? -12.234 39.154 22.893 1.00 39.16 88 GLN A CA 1
ATOM 689 C C . GLN A 1 88 ? -11.529 40.470 23.210 1.00 39.16 88 GLN A C 1
ATOM 691 O O . GLN A 1 88 ? -10.744 40.487 24.185 1.00 39.16 88 GLN A O 1
#

Solvent-accessible surface area (backbone atoms only — not comparable to full-atom values): 5332 Å² total; per-residue (Å²): 127,86,70,48,72,73,61,44,50,49,57,55,51,52,59,75,68,46,62,52,73,80,78,39,56,87,68,54,30,57,53,53,54,51,50,48,54,50,60,73,41,51,88,47,47,65,58,51,50,54,51,45,75,72,34,96,49,45,66,63,49,55,50,49,54,51,52,51,51,55,52,52,57,54,51,55,59,56,72,71,49,74,85,84,81,80,80,133

Radius of gyration: 19.18 Å; Cα contacts (8 Å, |Δi|>4): 14; chains: 1; bounding box: 31×53×45 Å

Secondary structure (DSSP, 8-state):
----HHHHHHHHHHHHH-SHHHHS-TTHHHHHHHHHHHHHHHHHHHHHHHHHHT-SSHHHHHHHHHHHHHHHHHHHHHHHS---S---

Foldseek 3Di:
DPDDVVVVVVVVVCVVVPCLPVPDPPPVSVVVVVVVVCVVCVVCPVVLVVCCVPDPDSVVVVNVVVVVVVVVVVVVVVVPPPPPPPDD